Protein AF-A0A7X8UWJ8-F1 (afdb_monomer)

Foldseek 3Di:
DDPVPDDPQWDADPVRDTDGNCVVVDDLVVQLPPLAPQCVVDPVSVVVVCVPPVCRPVDDDDDPVRSVVSHPDDHD

Nearest PDB structures (foldseek):
  6k4y-assembly1_F  TM=2.442E-01  e=6.649E+00  Escherichia coli K-12

Secondary structure (DSSP, 8-state):
--TTS--TTEEE-TTS-EEETTGGG--HHHHHTT--TTGGG-HHHHHHHHHT-TTTTSS----HHHHHHHHT----

pLDDT: mean 94.77, std 3.37, range [74.94, 98.25]

Mean predicted aligned error: 3.9 Å

Solvent-accessible surface area (backbone atoms only — not comparable to full-atom values): 4869 Å² total; per-residue (Å²): 106,43,99,87,68,44,59,76,50,60,39,66,51,99,85,70,52,77,45,61,69,54,58,86,74,54,53,62,72,70,70,25,56,80,46,40,70,71,30,69,69,38,76,66,38,39,52,59,59,37,77,83,30,86,68,54,96,69,64,87,89,74,57,71,69,60,45,50,57,46,48,67,58,88,70,128

Structure (mmCIF, N/CA/C/O backbone):
data_AF-A0A7X8UWJ8-F1
#
_entry.id   AF-A0A7X8UWJ8-F1
#
loop_
_atom_site.group_PDB
_atom_site.id
_atom_site.type_symbol
_atom_site.label_atom_id
_atom_site.label_alt_id
_atom_site.label_comp_id
_atom_site.label_asym_id
_atom_site.label_entity_id
_atom_site.label_seq_id
_atom_site.pdbx_PDB_ins_code
_atom_site.Cartn_x
_atom_site.Cartn_y
_atom_site.Cartn_z
_atom_site.occupancy
_atom_site.B_iso_or_equiv
_atom_site.auth_seq_id
_atom_site.auth_comp_id
_atom_site.auth_asym_id
_atom_site.auth_atom_id
_atom_site.pdbx_PDB_model_num
ATOM 1 N N . GLU A 1 1 ? 14.193 -10.323 -16.532 1.00 91.50 1 GLU A N 1
ATOM 2 C CA . GLU A 1 1 ? 14.454 -8.889 -16.801 1.00 91.50 1 GLU A CA 1
ATOM 3 C C . GLU A 1 1 ? 14.919 -8.740 -18.248 1.00 91.50 1 GLU A C 1
ATOM 5 O O . GLU A 1 1 ? 15.233 -9.754 -18.866 1.00 91.50 1 GLU A O 1
ATOM 10 N N . ARG A 1 2 ? 14.875 -7.535 -18.824 1.00 93.50 2 ARG A N 1
ATOM 11 C CA . ARG A 1 2 ? 15.398 -7.250 -20.175 1.00 93.50 2 ARG A CA 1
ATOM 12 C C . ARG A 1 2 ? 16.924 -7.097 -20.129 1.00 93.50 2 ARG A C 1
ATOM 14 O O . ARG A 1 2 ? 17.497 -6.961 -19.054 1.00 93.50 2 ARG A O 1
ATOM 21 N N . ALA A 1 3 ? 17.584 -7.065 -21.288 1.00 96.12 3 ALA A N 1
ATOM 22 C CA . ALA A 1 3 ? 19.047 -6.949 -21.368 1.00 96.12 3 ALA A CA 1
ATOM 23 C C . ALA A 1 3 ? 19.620 -5.676 -20.704 1.00 96.12 3 ALA A C 1
ATOM 25 O O . ALA A 1 3 ? 20.763 -5.678 -20.267 1.00 96.12 3 ALA A O 1
ATOM 26 N N . ASN A 1 4 ? 18.828 -4.604 -20.598 1.00 94.50 4 ASN A N 1
ATOM 27 C CA . ASN A 1 4 ? 19.198 -3.351 -19.933 1.00 94.50 4 ASN A CA 1
ATOM 28 C C . ASN A 1 4 ? 18.872 -3.324 -18.422 1.00 94.50 4 ASN A C 1
ATOM 30 O O . ASN A 1 4 ? 18.952 -2.262 -17.813 1.00 94.50 4 ASN A O 1
ATOM 34 N N . GLY A 1 5 ? 18.453 -4.450 -17.831 1.00 95.69 5 GLY A N 1
ATOM 35 C CA . GLY A 1 5 ? 18.067 -4.544 -16.418 1.00 95.69 5 GLY A CA 1
ATOM 36 C C . GLY A 1 5 ? 16.630 -4.111 -16.112 1.00 95.69 5 GLY A C 1
ATOM 37 O O . GLY A 1 5 ? 16.195 -4.205 -14.968 1.00 95.69 5 GLY A O 1
ATOM 38 N N . ASP A 1 6 ? 15.851 -3.675 -17.106 1.00 95.56 6 ASP A N 1
ATOM 39 C CA . ASP A 1 6 ? 14.460 -3.294 -16.863 1.00 95.56 6 ASP A CA 1
ATOM 40 C C . ASP A 1 6 ? 13.581 -4.514 -16.534 1.00 95.56 6 ASP A C 1
ATOM 42 O O . ASP A 1 6 ? 13.692 -5.598 -17.128 1.00 95.56 6 ASP A O 1
ATOM 46 N N . CYS A 1 7 ? 12.608 -4.303 -15.643 1.00 95.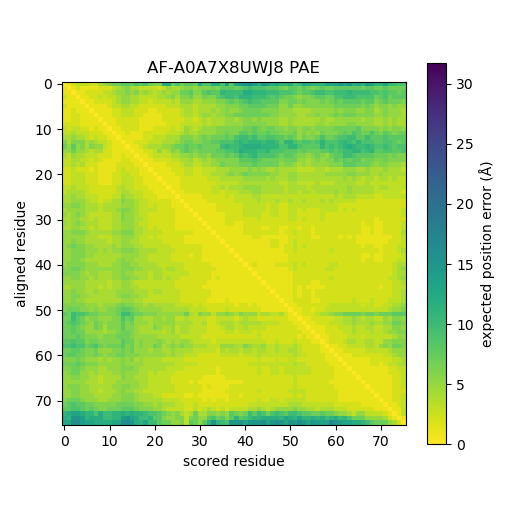50 7 CYS A N 1
ATOM 47 C CA . CYS A 1 7 ? 11.515 -5.247 -15.428 1.00 95.50 7 CYS A CA 1
ATOM 48 C C . CYS A 1 7 ? 10.790 -5.536 -16.756 1.00 95.50 7 CYS A C 1
ATOM 50 O O . CYS A 1 7 ? 10.487 -4.629 -17.532 1.00 95.50 7 CYS A O 1
ATOM 52 N N . VAL A 1 8 ? 10.455 -6.806 -17.018 1.00 96.25 8 VAL A N 1
ATOM 53 C CA . VAL A 1 8 ? 9.797 -7.216 -18.276 1.00 96.25 8 VAL A CA 1
ATOM 54 C C . VAL A 1 8 ? 8.427 -6.557 -18.468 1.00 96.25 8 VAL A C 1
ATOM 56 O O . VAL A 1 8 ? 8.040 -6.277 -19.603 1.00 96.25 8 VAL A O 1
ATOM 59 N N . PHE A 1 9 ? 7.748 -6.242 -17.362 1.00 96.56 9 PHE A N 1
ATOM 60 C CA . PHE A 1 9 ? 6.441 -5.587 -17.329 1.00 96.56 9 PHE A CA 1
ATOM 61 C C . PHE A 1 9 ? 6.513 -4.057 -17.344 1.00 96.56 9 PHE A C 1
ATOM 63 O O . PHE A 1 9 ? 5.475 -3.410 -17.250 1.00 96.56 9 PHE A O 1
ATOM 70 N N . LEU A 1 10 ? 7.702 -3.459 -17.425 1.00 96.69 10 LEU A N 1
ATOM 71 C CA . LEU A 1 10 ? 7.838 -2.012 -17.531 1.00 96.69 10 LEU A CA 1
ATOM 72 C C . LEU A 1 10 ? 7.397 -1.554 -18.928 1.00 96.69 10 LEU A C 1
ATOM 74 O O . LEU A 1 10 ? 7.945 -1.986 -19.948 1.00 96.69 10 LEU A O 1
ATOM 78 N N . THR A 1 11 ? 6.383 -0.698 -18.968 1.00 95.81 11 THR A N 1
ATOM 79 C CA . THR A 1 11 ? 5.761 -0.171 -20.189 1.00 95.81 11 THR A CA 1
ATOM 80 C C . THR A 1 11 ? 5.881 1.343 -20.227 1.00 95.81 11 THR A C 1
ATOM 82 O O . THR A 1 11 ? 5.840 1.978 -19.176 1.00 95.81 11 THR A O 1
ATOM 85 N N . THR A 1 12 ? 5.970 1.917 -21.424 1.00 95.88 12 THR A N 1
ATOM 86 C CA . THR A 1 12 ? 5.945 3.369 -21.639 1.00 95.88 12 THR A CA 1
ATOM 87 C C . THR A 1 12 ? 4.681 3.721 -22.412 1.00 95.88 12 THR A C 1
ATOM 89 O O . THR A 1 12 ? 4.408 3.085 -23.430 1.00 95.88 12 THR A O 1
ATOM 92 N N . ASP A 1 13 ? 3.894 4.678 -21.924 1.00 93.88 13 ASP A N 1
ATOM 93 C CA . ASP A 1 13 ? 2.701 5.147 -22.633 1.00 93.88 13 ASP A CA 1
ATOM 94 C C . ASP A 1 13 ? 3.043 6.125 -23.777 1.00 93.88 13 ASP A C 1
ATOM 96 O O . ASP A 1 13 ? 4.203 6.482 -23.997 1.00 93.88 13 ASP A O 1
ATOM 100 N N . SER A 1 14 ? 2.025 6.570 -24.521 1.00 93.12 14 SER A N 1
ATOM 101 C CA . SER A 1 14 ? 2.189 7.502 -25.648 1.00 93.12 14 SER A CA 1
ATOM 102 C C . SER A 1 14 ? 2.744 8.874 -25.250 1.00 93.12 14 SER A C 1
ATOM 104 O O . SER A 1 14 ? 3.222 9.602 -26.113 1.00 93.12 14 SER A O 1
ATOM 106 N N . ASN A 1 15 ? 2.687 9.226 -23.963 1.00 95.12 15 ASN A N 1
ATOM 107 C CA . ASN A 1 15 ? 3.184 10.485 -23.412 1.00 95.12 15 ASN A CA 1
ATOM 108 C C . ASN A 1 15 ? 4.588 10.331 -22.799 1.00 95.12 15 ASN A C 1
ATOM 110 O O . ASN A 1 15 ? 5.100 11.267 -22.187 1.00 95.12 15 ASN A O 1
ATOM 114 N N . GLY A 1 16 ? 5.218 9.159 -22.939 1.00 94.06 16 GLY A N 1
ATOM 115 C CA . GLY A 1 16 ? 6.549 8.883 -22.404 1.00 94.06 16 GLY A CA 1
ATOM 116 C C . GLY A 1 16 ? 6.573 8.480 -20.925 1.00 94.06 16 GLY A C 1
ATOM 117 O O . GLY A 1 16 ? 7.656 8.319 -20.361 1.00 94.06 16 GLY A O 1
ATOM 118 N N . HIS A 1 17 ? 5.422 8.280 -20.277 1.00 95.75 17 HIS A N 1
ATOM 119 C CA . HIS A 1 17 ? 5.366 7.875 -18.873 1.00 95.75 17 HIS A CA 1
ATOM 120 C C . HIS A 1 17 ? 5.647 6.374 -18.731 1.00 95.75 17 HIS A C 1
ATOM 122 O O . HIS A 1 17 ? 4.990 5.539 -19.353 1.00 95.75 17 HIS A O 1
ATOM 128 N N . ARG A 1 18 ? 6.626 6.025 -17.886 1.00 94.69 18 ARG A N 1
ATOM 129 C CA . ARG A 1 18 ? 6.973 4.637 -17.548 1.00 94.69 18 ARG A CA 1
ATOM 130 C C . ARG A 1 18 ? 6.120 4.131 -16.385 1.00 94.69 18 ARG A C 1
ATOM 132 O O . ARG A 1 18 ? 6.122 4.727 -15.314 1.00 94.69 18 ARG A O 1
ATOM 139 N N . GLY A 1 19 ? 5.464 2.991 -16.565 1.00 94.62 19 GLY A N 1
ATOM 140 C CA . GLY A 1 19 ? 4.613 2.357 -15.560 1.00 94.62 19 GLY A CA 1
ATOM 141 C C . GLY A 1 19 ? 4.661 0.831 -15.618 1.00 94.62 19 GLY A C 1
ATOM 142 O O . GLY A 1 19 ? 5.271 0.234 -16.502 1.00 94.62 19 GLY A O 1
ATOM 143 N N . CYS A 1 20 ? 4.020 0.179 -14.651 1.00 95.12 20 CYS A N 1
ATOM 144 C CA . CYS A 1 20 ? 3.933 -1.277 -14.612 1.00 95.12 20 CYS A CA 1
ATOM 145 C C . CYS A 1 20 ? 2.724 -1.762 -15.429 1.00 95.12 20 CYS A C 1
ATOM 147 O O . CYS A 1 20 ? 1.579 -1.534 -15.041 1.00 95.12 20 CYS A O 1
ATOM 149 N N . GLY A 1 21 ? 2.962 -2.482 -16.525 1.00 95.50 21 GLY A N 1
ATOM 150 C CA . GLY A 1 21 ? 1.913 -3.017 -17.401 1.00 95.50 21 GLY A CA 1
ATOM 151 C C . GLY A 1 21 ? 1.008 -4.054 -16.728 1.00 95.50 21 GLY A C 1
ATOM 152 O O . GLY A 1 21 ? -0.129 -4.248 -17.144 1.00 95.50 21 GLY A O 1
ATOM 153 N N . ILE A 1 22 ? 1.470 -4.676 -15.639 1.00 95.12 22 ILE A N 1
ATOM 154 C CA . ILE A 1 22 ? 0.675 -5.611 -14.827 1.00 95.12 22 ILE A CA 1
ATOM 155 C C . ILE A 1 22 ? 0.112 -4.968 -13.553 1.00 95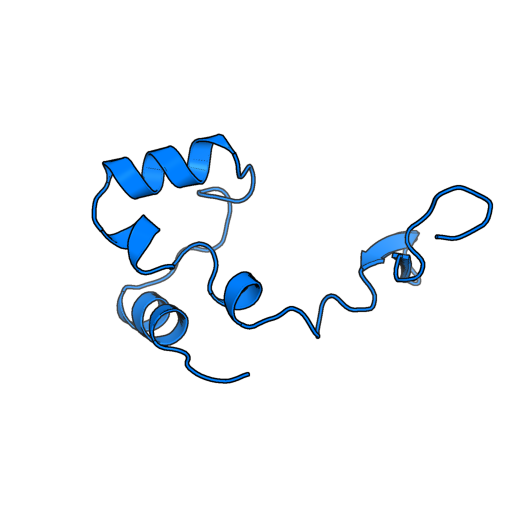.12 22 ILE A C 1
ATOM 157 O O . ILE A 1 22 ? -0.430 -5.662 -12.696 1.00 95.12 22 ILE A O 1
ATOM 161 N N . TYR A 1 23 ? 0.190 -3.642 -13.413 1.00 93.31 23 TYR A N 1
ATOM 162 C CA . TYR A 1 23 ? -0.401 -2.933 -12.276 1.00 93.31 23 TYR A CA 1
ATOM 163 C C . TYR A 1 23 ? -1.904 -3.202 -12.084 1.00 93.31 23 TYR A C 1
ATOM 165 O O . TYR A 1 23 ? -2.341 -3.273 -10.927 1.00 93.31 23 TYR A O 1
ATOM 173 N N . PRO A 1 24 ? -2.715 -3.396 -13.152 1.00 93.50 24 PRO A N 1
ATOM 174 C CA . PRO A 1 24 ? -4.095 -3.827 -12.993 1.00 93.50 24 PRO A CA 1
ATOM 175 C C . PRO A 1 24 ? -4.182 -5.164 -12.265 1.00 93.50 24 PRO A C 1
ATOM 177 O O . PRO A 1 24 ? -5.001 -5.270 -11.369 1.00 93.50 24 PRO A O 1
ATOM 180 N N . VAL A 1 25 ? -3.295 -6.130 -12.533 1.00 94.19 25 VAL A N 1
ATOM 181 C CA . VAL A 1 25 ? -3.309 -7.487 -11.946 1.00 94.19 25 VAL A CA 1
ATOM 182 C C . VAL A 1 25 ? -2.623 -7.629 -10.580 1.00 94.19 25 VAL A C 1
ATOM 184 O O . VAL A 1 25 ? -2.356 -8.734 -10.116 1.00 94.19 25 VAL A O 1
ATOM 187 N N . ARG A 1 26 ? -2.437 -6.517 -9.858 1.00 93.94 26 ARG A N 1
ATOM 188 C CA . ARG A 1 26 ? -1.902 -6.523 -8.487 1.00 93.94 26 ARG A CA 1
ATOM 189 C C . ARG A 1 26 ? -2.752 -7.364 -7.510 1.00 93.94 26 ARG A C 1
ATOM 191 O O . ARG A 1 26 ? -3.981 -7.247 -7.526 1.00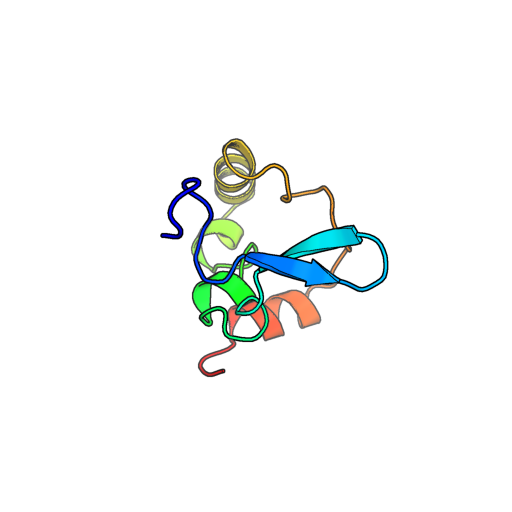 93.94 26 ARG A O 1
ATOM 198 N N . PRO A 1 27 ? -2.135 -8.169 -6.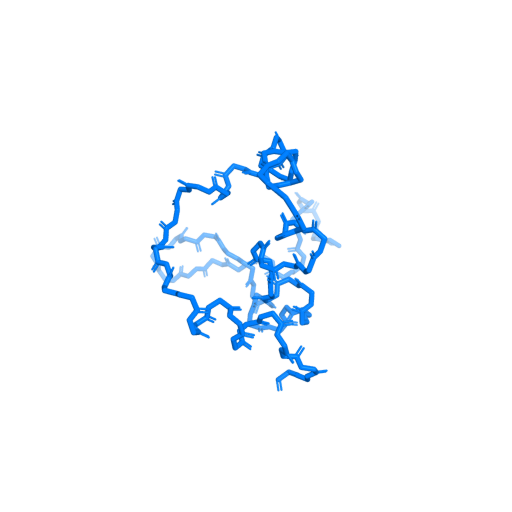624 1.00 94.19 27 PRO A N 1
ATOM 199 C CA . PRO A 1 27 ? -2.859 -9.044 -5.704 1.00 94.19 27 PRO A CA 1
ATOM 200 C C . PRO A 1 27 ? -3.706 -8.240 -4.716 1.00 94.19 27 PRO A C 1
ATOM 202 O O . PRO A 1 27 ? -3.453 -7.058 -4.473 1.00 94.19 27 PRO A O 1
ATOM 205 N N . LEU A 1 28 ? -4.688 -8.903 -4.104 1.00 94.50 28 LEU A N 1
ATOM 206 C CA . LEU A 1 28 ? -5.599 -8.295 -3.135 1.00 94.50 28 LEU A CA 1
ATOM 207 C C . LEU A 1 28 ? -4.855 -7.546 -2.019 1.00 94.50 28 LEU A C 1
ATOM 209 O O . LEU A 1 28 ? -5.200 -6.413 -1.711 1.00 94.50 28 LEU A O 1
ATOM 213 N N . GLN A 1 29 ? -3.768 -8.122 -1.501 1.00 93.00 29 GLN A N 1
ATOM 214 C CA . GLN A 1 29 ? -2.908 -7.480 -0.505 1.00 93.00 29 GLN A CA 1
ATOM 215 C C . GLN A 1 29 ? -2.428 -6.083 -0.949 1.00 93.00 29 GLN A C 1
ATOM 217 O O . GLN A 1 29 ? -2.497 -5.127 -0.180 1.00 93.00 29 GLN A O 1
ATOM 222 N N . CYS A 1 30 ? -1.979 -5.935 -2.196 1.00 92.88 30 CYS A N 1
ATOM 223 C CA . CYS A 1 30 ? -1.543 -4.644 -2.731 1.00 92.88 30 CYS A CA 1
ATOM 224 C C . CYS A 1 30 ? -2.715 -3.689 -2.999 1.00 92.88 30 CYS A C 1
ATOM 226 O O . CYS A 1 30 ? -2.520 -2.478 -3.014 1.00 92.88 30 CYS A O 1
ATOM 228 N N . ARG A 1 31 ? -3.924 -4.212 -3.238 1.00 93.25 31 ARG A N 1
ATOM 229 C CA . ARG A 1 31 ? -5.140 -3.409 -3.461 1.00 93.25 31 ARG A CA 1
ATOM 230 C C . ARG A 1 31 ? -5.704 -2.838 -2.169 1.00 93.25 31 ARG A C 1
ATOM 232 O O . ARG A 1 31 ? -6.268 -1.752 -2.199 1.00 93.25 31 ARG A O 1
ATOM 239 N N . THR A 1 32 ? -5.550 -3.568 -1.068 1.00 95.56 32 THR A N 1
ATOM 240 C CA . THR A 1 32 ? -6.091 -3.180 0.237 1.00 95.56 32 THR A CA 1
ATOM 241 C C . THR A 1 32 ? -5.109 -2.387 1.093 1.00 95.56 32 THR A C 1
ATOM 243 O O . THR A 1 32 ? -5.484 -1.906 2.158 1.00 95.56 32 THR A O 1
ATOM 246 N N . TRP A 1 33 ? -3.863 -2.207 0.645 1.00 95.00 33 TRP A N 1
ATOM 247 C CA . TRP A 1 33 ? -2.926 -1.275 1.274 1.00 95.00 33 TRP A CA 1
ATOM 248 C C . TRP A 1 33 ? -3.433 0.175 1.139 1.00 95.00 33 TRP A C 1
ATOM 250 O O . TRP A 1 33 ? -3.904 0.540 0.061 1.00 95.00 33 TRP A O 1
ATOM 260 N N . PRO A 1 34 ? -3.315 1.032 2.173 1.00 96.12 34 PRO A N 1
ATOM 261 C CA . PRO A 1 34 ? -2.721 0.793 3.496 1.00 96.12 34 PRO A CA 1
ATOM 262 C C . PRO A 1 34 ? -3.708 0.287 4.564 1.00 96.12 34 PRO A C 1
ATOM 264 O O . PRO A 1 34 ? -3.327 0.138 5.723 1.00 96.12 34 PRO A O 1
ATOM 267 N N . PHE A 1 35 ? -4.959 -0.004 4.209 1.00 97.12 35 PHE A N 1
ATOM 268 C CA . PHE A 1 35 ? -6.056 -0.338 5.129 1.00 97.12 35 PHE A CA 1
ATOM 269 C C . PHE A 1 35 ? -6.052 -1.785 5.630 1.00 97.12 35 PHE A C 1
ATOM 271 O O . PHE A 1 35 ? -7.092 -2.356 5.951 1.00 97.12 35 PHE A O 1
ATOM 278 N N . TRP A 1 36 ? -4.882 -2.409 5.728 1.00 96.56 36 TRP A N 1
ATOM 279 C CA . TRP A 1 36 ? -4.778 -3.722 6.352 1.00 96.56 36 TRP A CA 1
ATOM 280 C C . TRP A 1 36 ? -5.197 -3.643 7.820 1.00 96.56 36 TRP A C 1
ATOM 282 O O . TRP A 1 36 ? -4.828 -2.706 8.531 1.00 96.56 36 TRP A O 1
ATOM 292 N N . SER A 1 37 ? -5.883 -4.678 8.315 1.00 96.81 37 SER A N 1
ATOM 293 C CA . SER A 1 37 ? -6.343 -4.744 9.711 1.00 96.81 37 SER A CA 1
ATOM 294 C C . SER A 1 37 ? -5.220 -4.508 10.733 1.00 96.81 37 SER A C 1
ATOM 296 O O . SER A 1 37 ? -5.463 -3.949 11.797 1.00 96.81 37 SER A O 1
ATOM 298 N N . ARG A 1 38 ? -3.974 -4.893 10.413 1.00 96.81 38 ARG A N 1
ATOM 299 C CA . ARG A 1 38 ? -2.807 -4.635 11.273 1.00 96.81 38 ARG A CA 1
ATOM 300 C C . ARG A 1 38 ? -2.486 -3.144 11.392 1.00 96.81 38 ARG A C 1
ATOM 302 O O . ARG A 1 38 ? -2.201 -2.688 12.493 1.00 96.81 38 ARG A O 1
ATOM 309 N N . 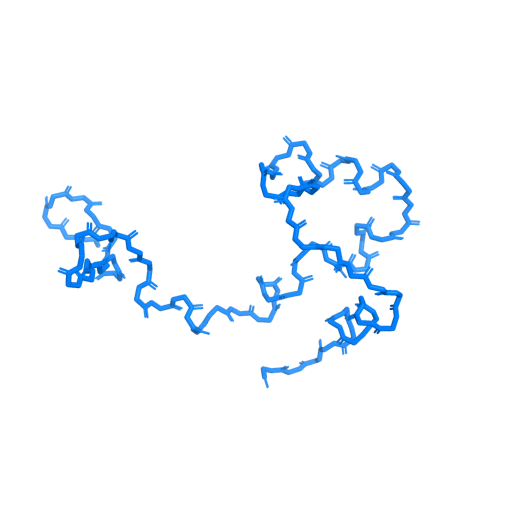ASN A 1 39 ? -2.551 -2.401 10.290 1.00 97.31 39 ASN A N 1
ATOM 310 C CA . ASN A 1 39 ? -2.235 -0.972 10.264 1.00 97.31 39 ASN A CA 1
ATOM 311 C C . ASN A 1 39 ? -3.312 -0.166 11.000 1.00 97.31 39 ASN A C 1
ATOM 313 O O . ASN A 1 39 ? -3.000 0.769 11.729 1.00 97.31 39 ASN A O 1
ATOM 317 N N . LEU A 1 40 ? -4.574 -0.583 10.866 1.00 97.00 40 LEU A N 1
ATOM 318 C CA . LEU A 1 40 ? -5.729 0.054 11.503 1.00 97.00 40 LEU A CA 1
ATOM 319 C C . LEU A 1 40 ? -5.896 -0.299 12.991 1.00 97.00 40 LEU A C 1
ATOM 321 O O . LEU A 1 40 ? -6.767 0.248 13.658 1.00 97.00 40 LEU A O 1
ATOM 325 N N . LYS A 1 41 ? -5.056 -1.187 13.542 1.00 97.75 41 LYS A N 1
ATOM 326 C CA . LYS A 1 41 ? -5.163 -1.647 14.936 1.00 97.75 41 LYS A CA 1
ATOM 327 C C . LYS A 1 41 ? -4.949 -0.526 15.959 1.00 97.75 41 LYS A C 1
ATOM 329 O O . LYS A 1 41 ? -5.521 -0.579 17.044 1.00 97.75 41 LYS A O 1
ATOM 334 N N . SER A 1 42 ? -4.085 0.446 15.665 1.00 98.19 42 SER A N 1
ATOM 335 C CA . SER A 1 42 ? -3.887 1.630 16.509 1.00 98.19 42 SER A CA 1
ATOM 336 C C . SER A 1 42 ? -3.151 2.742 15.752 1.00 98.19 42 SER A C 1
ATOM 338 O O . SER A 1 42 ? -2.450 2.452 14.778 1.00 98.19 42 SER A O 1
ATOM 340 N N . PRO A 1 43 ? -3.195 4.000 16.236 1.00 97.69 43 PRO A N 1
ATOM 341 C CA . PRO A 1 43 ? -2.428 5.095 15.637 1.00 97.69 43 PRO A CA 1
ATOM 342 C C . PRO A 1 43 ? -0.919 4.820 15.552 1.00 97.69 43 PRO A C 1
ATOM 344 O O . PRO A 1 43 ? -0.253 5.295 14.637 1.00 97.69 43 PRO A O 1
ATOM 347 N N . ALA A 1 44 ? -0.366 4.040 16.488 1.00 98.25 44 ALA A N 1
ATOM 348 C CA . ALA A 1 44 ? 1.043 3.650 16.462 1.00 98.25 44 ALA A CA 1
ATOM 349 C C . ALA A 1 44 ? 1.364 2.689 15.304 1.00 98.25 44 ALA A C 1
ATOM 351 O O . ALA A 1 44 ? 2.363 2.892 14.622 1.00 98.25 44 ALA A O 1
ATOM 352 N N . HIS A 1 45 ? 0.502 1.698 15.038 1.00 98.00 45 HIS A N 1
ATOM 353 C CA . HIS A 1 45 ? 0.682 0.790 13.898 1.00 98.00 45 HIS A CA 1
ATOM 354 C C . HIS A 1 45 ? 0.569 1.525 12.559 1.00 98.00 45 HIS A C 1
ATOM 356 O O . HIS A 1 45 ? 1.341 1.241 11.647 1.00 98.00 45 HIS A O 1
ATOM 362 N N . TRP A 1 46 ? -0.347 2.494 12.450 1.00 97.25 46 TRP A N 1
ATOM 363 C CA . TRP A 1 46 ? -0.451 3.341 11.263 1.00 97.25 46 TRP A CA 1
ATOM 364 C C . TRP A 1 46 ? 0.834 4.143 11.036 1.00 97.25 46 TRP A C 1
ATOM 366 O O . TRP A 1 46 ? 1.398 4.105 9.947 1.00 97.25 46 TRP A O 1
ATOM 376 N N . ARG A 1 47 ? 1.353 4.814 12.075 1.00 97.00 47 ARG A N 1
ATOM 377 C CA . ARG A 1 47 ? 2.625 5.549 11.972 1.00 97.00 47 ARG A CA 1
ATOM 378 C C . ARG A 1 47 ? 3.775 4.642 11.538 1.00 97.00 47 ARG A C 1
ATOM 380 O O . ARG A 1 47 ? 4.463 4.987 10.586 1.00 97.00 47 ARG A O 1
ATOM 387 N N . GLN A 1 48 ? 3.910 3.469 12.157 1.00 97.12 48 GLN A N 1
ATOM 388 C CA . GLN A 1 48 ? 4.948 2.495 11.812 1.00 97.12 48 GLN A CA 1
ATOM 389 C C . GLN A 1 48 ? 4.849 2.024 10.350 1.00 97.12 48 GLN A C 1
ATOM 391 O O . GLN A 1 48 ? 5.858 1.918 9.659 1.00 97.12 48 GLN A O 1
ATOM 396 N N . ALA A 1 49 ? 3.640 1.753 9.848 1.00 95.56 49 ALA A N 1
ATOM 397 C CA . ALA A 1 49 ? 3.442 1.381 8.446 1.00 95.56 49 ALA A CA 1
ATOM 398 C C . ALA A 1 49 ? 3.859 2.508 7.478 1.00 95.56 49 ALA A C 1
ATOM 400 O O . ALA A 1 49 ? 4.348 2.233 6.380 1.00 95.56 49 ALA A O 1
ATOM 401 N N . GLY A 1 50 ? 3.700 3.764 7.903 1.00 96.12 50 GLY A N 1
ATOM 402 C CA . GLY A 1 50 ? 4.085 4.949 7.141 1.00 96.12 50 GLY A CA 1
ATOM 403 C C . GLY A 1 50 ? 5.591 5.197 7.066 1.00 96.12 50 GLY A C 1
ATOM 404 O O . GLY A 1 50 ? 6.034 5.807 6.100 1.00 96.12 50 GLY A O 1
ATOM 405 N N . GLU A 1 51 ? 6.390 4.689 8.012 1.00 96.31 51 GLU A N 1
ATOM 406 C CA . GLU A 1 51 ? 7.851 4.905 8.047 1.00 96.31 51 GLU A CA 1
ATOM 407 C C . GLU A 1 51 ? 8.553 4.424 6.768 1.00 96.31 51 GLU A C 1
ATOM 409 O O . GLU A 1 51 ? 9.515 5.038 6.318 1.00 96.31 51 GLU A O 1
ATOM 414 N N . ASN A 1 52 ? 8.040 3.353 6.153 1.00 89.12 52 ASN A N 1
ATOM 415 C CA . ASN A 1 52 ? 8.630 2.730 4.963 1.00 89.12 52 ASN A CA 1
ATOM 416 C C . ASN A 1 52 ? 7.809 2.955 3.682 1.00 89.12 52 ASN A C 1
ATOM 418 O O . ASN A 1 52 ? 8.112 2.367 2.644 1.00 89.12 52 ASN A O 1
ATOM 422 N N . CYS A 1 53 ? 6.743 3.760 3.735 1.00 92.75 53 CYS A N 1
ATOM 423 C CA . CYS A 1 53 ? 5.838 3.953 2.607 1.00 92.75 53 CYS A CA 1
ATOM 424 C C . CYS A 1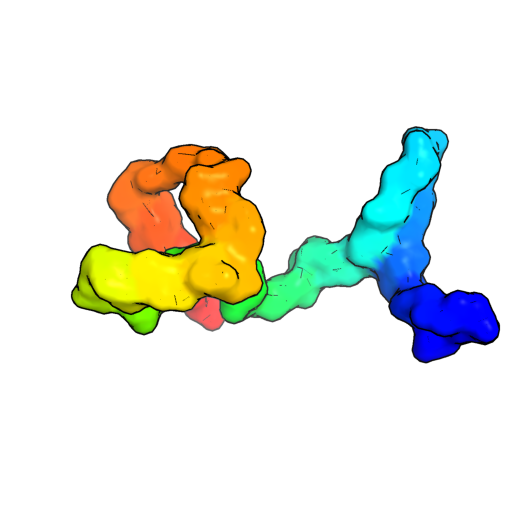 53 ? 5.632 5.447 2.317 1.00 92.75 53 CYS A C 1
ATOM 426 O O . CYS A 1 53 ? 4.778 6.070 2.947 1.00 92.75 53 CYS A O 1
ATOM 428 N N . PRO A 1 54 ? 6.321 6.028 1.313 1.00 90.94 54 PRO A N 1
ATOM 429 C CA . PRO A 1 54 ? 6.171 7.450 0.985 1.00 90.94 54 PRO A CA 1
ATOM 430 C C . PRO A 1 54 ? 4.755 7.805 0.503 1.00 90.94 54 PRO A C 1
ATOM 432 O O . PRO A 1 54 ? 4.328 8.951 0.601 1.00 90.94 54 PRO A O 1
ATOM 435 N N . GLY A 1 55 ? 4.003 6.818 0.003 1.00 90.94 55 GLY A N 1
ATOM 436 C CA . GLY A 1 55 ? 2.612 6.996 -0.411 1.00 90.94 55 GLY A CA 1
ATOM 437 C C . GLY A 1 55 ? 1.612 7.072 0.748 1.00 90.94 55 GLY A C 1
ATOM 438 O O . GLY A 1 55 ? 0.496 7.550 0.548 1.00 90.94 55 GLY A O 1
ATOM 439 N N . MET A 1 56 ? 1.969 6.619 1.956 1.00 94.31 56 MET A N 1
ATOM 440 C CA . MET A 1 56 ? 1.079 6.758 3.110 1.00 94.31 56 MET A CA 1
ATOM 441 C C . MET A 1 56 ? 0.951 8.227 3.508 1.00 94.31 56 MET A C 1
ATOM 443 O O . MET A 1 56 ? 1.933 8.959 3.526 1.00 94.31 56 MET A O 1
ATOM 447 N N . ASN A 1 57 ? -0.270 8.643 3.853 1.00 93.50 57 ASN A N 1
ATOM 448 C CA . ASN A 1 57 ? -0.623 10.018 4.237 1.00 93.50 57 ASN A CA 1
ATOM 449 C C . ASN A 1 57 ? -0.447 11.089 3.137 1.00 93.50 57 ASN A C 1
ATOM 451 O O . ASN A 1 57 ? -0.623 12.265 3.425 1.00 93.50 57 ASN A O 1
ATOM 455 N N . ASN A 1 58 ? -0.154 10.703 1.890 1.00 93.75 58 ASN A N 1
ATOM 456 C CA . ASN A 1 58 ? 0.036 11.622 0.753 1.00 93.75 58 ASN A CA 1
ATOM 457 C C . ASN A 1 58 ? -0.963 11.357 -0.390 1.00 93.75 58 ASN A C 1
ATOM 459 O O . ASN A 1 58 ? -0.669 11.590 -1.561 1.00 93.75 58 ASN A O 1
ATOM 463 N N . GLY A 1 59 ? -2.127 10.793 -0.068 1.00 89.62 59 GLY A N 1
ATOM 464 C CA . GLY A 1 59 ? -3.108 10.336 -1.048 1.00 89.62 59 GLY A CA 1
ATOM 465 C C . GLY A 1 59 ? -4.506 10.885 -0.804 1.00 89.62 59 GLY A C 1
ATOM 466 O O . GLY A 1 59 ? -4.728 11.759 0.027 1.00 89.62 59 GLY A O 1
ATOM 467 N N . ARG A 1 60 ? -5.464 10.324 -1.542 1.00 93.56 60 ARG A N 1
ATOM 468 C CA . ARG A 1 60 ? -6.889 10.607 -1.373 1.00 93.56 60 ARG A CA 1
ATOM 469 C C . ARG A 1 60 ? -7.349 10.289 0.055 1.00 93.56 60 ARG A C 1
ATOM 471 O O . ARG A 1 60 ? -6.993 9.244 0.596 1.00 93.56 60 ARG A O 1
ATOM 478 N N . GLU A 1 61 ? -8.203 11.146 0.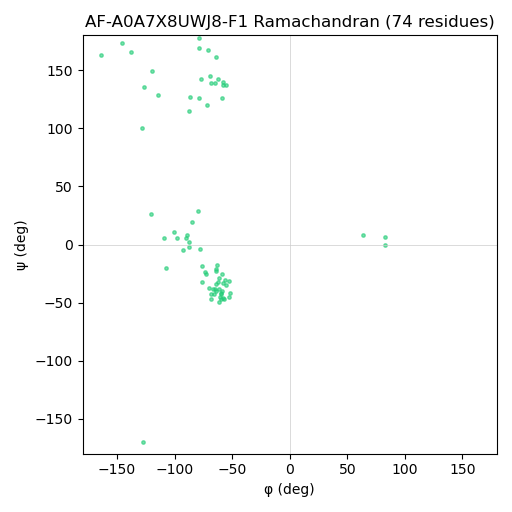603 1.00 94.88 61 GLU A N 1
ATOM 479 C CA . GLU A 1 61 ? -8.925 10.880 1.847 1.00 94.88 61 GLU A CA 1
ATOM 480 C C . GLU A 1 61 ? -10.099 9.919 1.614 1.00 94.88 61 GLU A C 1
ATOM 482 O O . GLU A 1 61 ? -10.783 9.964 0.584 1.00 94.88 61 GLU A O 1
ATOM 487 N N . TYR A 1 62 ? -10.318 9.034 2.583 1.00 95.81 62 TYR A N 1
ATOM 488 C CA . TYR A 1 62 ? -11.370 8.026 2.564 1.00 95.81 62 TYR A CA 1
ATOM 489 C C . TYR A 1 62 ? -12.194 8.136 3.843 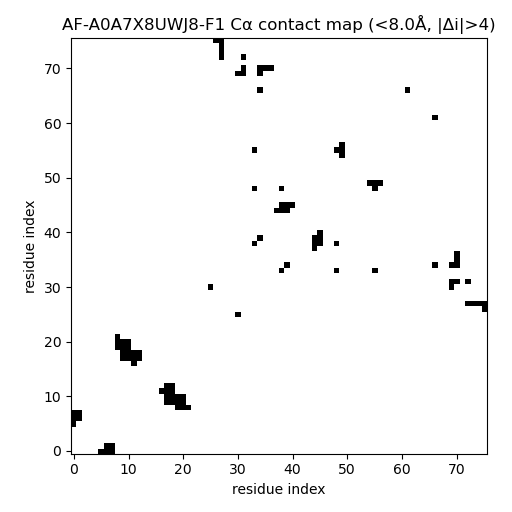1.00 95.81 62 TYR A C 1
ATOM 491 O O . TYR A 1 62 ? -11.632 8.253 4.931 1.00 95.81 62 TYR A O 1
ATOM 499 N N . ASP A 1 63 ? -13.515 8.069 3.709 1.00 97.88 63 ASP A N 1
ATOM 500 C CA . ASP A 1 63 ? -14.406 7.909 4.853 1.00 97.88 63 ASP A CA 1
ATOM 501 C C . ASP A 1 63 ? -14.310 6.494 5.453 1.00 97.88 63 ASP A C 1
ATOM 503 O O . ASP A 1 63 ? -13.725 5.568 4.878 1.00 97.88 63 ASP A O 1
ATOM 507 N N . PHE A 1 64 ? -14.887 6.335 6.644 1.00 97.00 64 PHE A N 1
ATOM 508 C CA . PHE A 1 64 ? -14.870 5.076 7.382 1.00 97.00 64 PHE A CA 1
ATOM 509 C C . PHE A 1 64 ? -15.489 3.916 6.591 1.00 97.00 64 PHE A C 1
ATOM 511 O O . PHE A 1 64 ? -14.901 2.835 6.527 1.00 97.00 64 PHE A O 1
ATOM 518 N N . GLU A 1 65 ? -16.650 4.132 5.968 1.00 98.06 65 GLU A N 1
ATOM 519 C CA . GLU A 1 65 ? -17.357 3.081 5.232 1.00 98.06 65 GLU A CA 1
ATOM 520 C C . GLU A 1 65 ? -16.500 2.553 4.086 1.00 98.06 65 GLU A C 1
ATOM 522 O O . GLU A 1 65 ? -16.344 1.342 3.914 1.00 98.06 65 GLU A O 1
ATOM 527 N N . ARG A 1 66 ? -15.869 3.454 3.331 1.00 97.69 66 ARG A N 1
ATOM 528 C CA . ARG A 1 66 ? -15.007 3.090 2.216 1.00 97.69 66 ARG A CA 1
ATOM 529 C C . ARG A 1 66 ? -13.751 2.360 2.674 1.00 97.69 66 ARG A C 1
ATOM 531 O O . ARG A 1 66 ? -13.338 1.417 1.996 1.00 97.69 66 ARG A O 1
ATOM 538 N N . ILE A 1 67 ? -13.163 2.758 3.802 1.00 97.50 67 ILE A N 1
ATOM 539 C CA . ILE A 1 67 ? -12.030 2.046 4.408 1.00 97.50 67 ILE A CA 1
ATOM 540 C C . ILE A 1 67 ? -12.432 0.609 4.752 1.00 97.50 67 ILE A C 1
ATOM 542 O O . ILE A 1 67 ? -11.717 -0.326 4.386 1.00 97.50 67 ILE A O 1
ATOM 546 N N . GLU A 1 68 ? -13.589 0.411 5.385 1.00 97.75 68 GLU A N 1
ATOM 547 C CA . GLU A 1 68 ? -14.075 -0.920 5.755 1.00 97.75 68 GLU A CA 1
ATOM 548 C C . GLU A 1 68 ? -14.361 -1.800 4.532 1.00 97.75 68 GLU A C 1
ATOM 550 O O . GLU A 1 68 ? -13.983 -2.973 4.528 1.00 97.75 68 GLU A O 1
ATOM 555 N N . GLN A 1 69 ? -14.933 -1.241 3.458 1.00 97.06 69 GLN A N 1
ATOM 556 C CA . GLN A 1 69 ? -15.134 -1.976 2.201 1.00 97.06 69 GLN A CA 1
ATOM 557 C C . GLN A 1 69 ? -13.813 -2.480 1.609 1.00 97.06 69 GLN A C 1
ATOM 559 O O . GLN A 1 69 ? -13.729 -3.622 1.157 1.00 97.06 69 GLN A O 1
ATOM 564 N N . ILE A 1 70 ? -12.765 -1.651 1.635 1.00 96.56 70 ILE A N 1
ATOM 565 C CA . ILE A 1 70 ? -11.437 -2.050 1.154 1.00 96.56 70 ILE A CA 1
ATOM 566 C C . ILE A 1 70 ? -10.834 -3.113 2.083 1.00 96.56 70 ILE A C 1
ATOM 568 O O . ILE A 1 70 ? -10.336 -4.135 1.614 1.00 96.56 70 ILE A O 1
ATOM 572 N N . ARG A 1 71 ? -10.894 -2.909 3.403 1.00 96.31 71 ARG A N 1
ATOM 573 C CA . ARG A 1 71 ? -10.314 -3.818 4.405 1.00 96.31 71 ARG A CA 1
ATOM 574 C C . ARG A 1 71 ? -10.932 -5.218 4.365 1.00 96.31 71 ARG A C 1
ATOM 576 O O . ARG A 1 71 ? -10.222 -6.201 4.574 1.00 96.31 71 ARG A O 1
ATOM 583 N N . LEU A 1 72 ? -12.242 -5.305 4.141 1.00 95.56 72 LEU A N 1
ATOM 584 C CA . LEU A 1 72 ? -13.009 -6.554 4.179 1.00 95.56 72 LEU A CA 1
ATOM 585 C C . LEU A 1 72 ? -13.045 -7.305 2.845 1.00 95.56 72 LEU A C 1
ATOM 587 O O . LEU A 1 72 ? -13.623 -8.393 2.784 1.00 95.56 72 LEU A O 1
ATOM 591 N N . GLN A 1 73 ? -12.432 -6.766 1.792 1.00 94.38 73 GLN A N 1
ATOM 592 C CA . GLN A 1 73 ? -12.377 -7.421 0.494 1.00 94.38 73 GLN A CA 1
ATOM 593 C C . GLN A 1 73 ? -11.687 -8.796 0.623 1.00 94.38 73 GLN A C 1
ATOM 595 O O . GL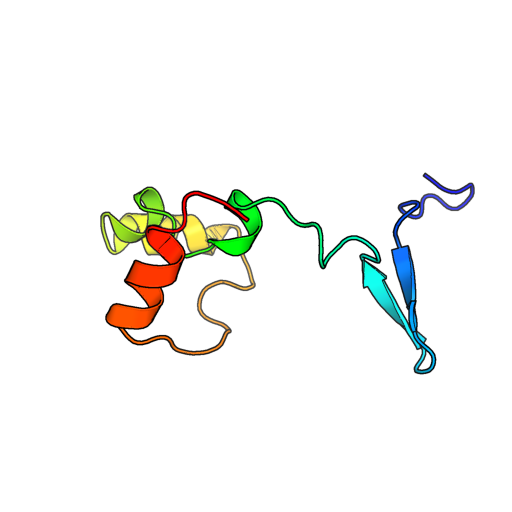N A 1 73 ? -10.584 -8.896 1.158 1.00 94.38 73 GLN A O 1
ATOM 600 N N . LYS A 1 74 ? -12.353 -9.868 0.163 1.00 87.75 74 LYS A N 1
ATOM 601 C CA . LYS A 1 74 ? -11.869 -11.268 0.261 1.00 87.75 74 LYS A CA 1
ATOM 602 C C . LYS A 1 74 ? -11.411 -11.855 -1.068 1.00 87.75 74 LYS A C 1
ATOM 604 O O . LYS A 1 74 ? -10.665 -12.830 -1.087 1.00 87.75 74 LYS A O 1
ATOM 609 N N . SER A 1 75 ? -11.863 -11.273 -2.169 1.00 84.31 75 SER A N 1
ATOM 610 C CA . SER A 1 75 ? -11.520 -11.687 -3.521 1.00 84.31 75 SER A CA 1
ATOM 611 C C . SER A 1 75 ? -11.266 -10.475 -4.397 1.00 84.31 75 SER A C 1
ATOM 613 O O . SER A 1 75 ? -11.580 -9.337 -4.041 1.00 84.31 75 SER A O 1
ATOM 615 N N . TRP A 1 76 ? -10.659 -10.764 -5.536 1.00 74.94 76 TRP A N 1
ATOM 616 C CA . TRP A 1 76 ? -10.345 -9.798 -6.566 1.00 74.94 76 TRP A CA 1
ATOM 617 C C . TRP A 1 76 ? -11.585 -9.125 -7.151 1.00 74.94 76 TRP A C 1
ATOM 619 O O . TRP A 1 76 ? -12.618 -9.824 -7.254 1.00 74.94 76 TRP A O 1
#

Sequence (76 aa):
ERANGDCVFLTTDSNGHRGCGIYPVRPLQCRTWPFWSRNLKSPAHWRQAGENCPGMNNGREYDFERIEQIRLQKSW

Radius of gyration: 15.79 Å; Cα contacts (8 Å, |Δi|>4): 52; chains: 1; bounding box: 37×23×42 Å